Protein AF-A0A645J7H6-F1 (afdb_monomer_lite)

Organism: NCBI:t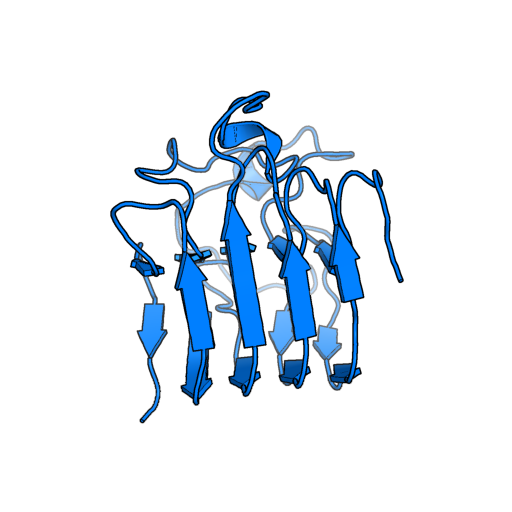xid1076179

Radius of gyration: 14.75 Å; chains: 1; bounding box: 38×29×41 Å

Structure (mmCIF, N/CA/C/O backbone):
data_AF-A0A645J7H6-F1
#
_entry.id   AF-A0A645J7H6-F1
#
loop_
_atom_site.group_PDB
_atom_site.id
_atom_site.type_symbol
_atom_site.label_atom_id
_atom_site.label_alt_id
_atom_site.label_comp_id
_atom_site.label_asym_id
_atom_site.label_entity_id
_atom_site.label_seq_id
_atom_site.pdbx_PDB_ins_code
_atom_site.Cartn_x
_atom_site.Cartn_y
_atom_site.Cartn_z
_atom_site.occupancy
_atom_site.B_iso_or_equiv
_atom_site.auth_seq_id
_atom_site.auth_comp_id
_atom_site.auth_asym_id
_atom_site.auth_atom_id
_atom_site.pdbx_PDB_model_num
ATOM 1 N N . MET A 1 1 ? -0.322 -15.063 13.432 1.00 87.56 1 MET A N 1
ATOM 2 C CA . MET A 1 1 ? -0.586 -13.737 14.026 1.00 87.56 1 MET A CA 1
ATOM 3 C C . MET A 1 1 ? 0.728 -12.983 14.064 1.00 87.56 1 MET A C 1
ATOM 5 O O . MET A 1 1 ? 1.710 -13.582 14.485 1.00 87.56 1 MET A O 1
ATOM 9 N N . PHE A 1 2 ? 0.749 -11.734 13.608 1.00 92.75 2 PHE A N 1
ATOM 10 C CA . PHE A 1 2 ? 1.904 -10.837 13.695 1.00 92.75 2 PHE A CA 1
ATOM 11 C C . PHE A 1 2 ? 1.580 -9.731 14.702 1.00 92.75 2 PHE A C 1
ATOM 13 O O . PHE A 1 2 ? 0.631 -8.990 14.477 1.00 92.75 2 PHE A O 1
ATOM 20 N N . ASP A 1 3 ? 2.318 -9.644 15.807 1.00 96.00 3 ASP A N 1
ATOM 21 C CA . ASP A 1 3 ? 2.073 -8.663 16.873 1.00 96.00 3 ASP A CA 1
ATOM 22 C C . ASP A 1 3 ? 3.353 -7.864 17.131 1.00 96.00 3 ASP A C 1
ATOM 24 O O . ASP A 1 3 ? 4.405 -8.450 17.393 1.00 96.00 3 ASP A O 1
ATOM 28 N N . GLY A 1 4 ? 3.278 -6.542 16.978 1.00 92.38 4 GLY A N 1
ATOM 29 C CA . GLY A 1 4 ? 4.393 -5.620 17.209 1.00 92.38 4 GLY A CA 1
ATOM 30 C C . GLY A 1 4 ? 5.527 -5.688 16.178 1.00 92.38 4 GLY A C 1
ATOM 31 O O . GLY A 1 4 ? 6.581 -5.097 16.398 1.00 92.38 4 GLY A O 1
ATOM 32 N N . THR A 1 5 ? 5.356 -6.406 15.062 1.00 93.88 5 THR A N 1
ATOM 33 C CA . THR A 1 5 ? 6.317 -6.364 13.944 1.00 93.88 5 THR A CA 1
ATOM 34 C C . THR A 1 5 ? 6.121 -5.090 13.127 1.00 93.88 5 THR A C 1
ATOM 36 O O . THR A 1 5 ? 5.014 -4.573 13.062 1.00 93.88 5 THR A O 1
ATOM 39 N N . ASP A 1 6 ? 7.129 -4.599 12.405 1.00 96.12 6 ASP A N 1
ATOM 40 C CA . ASP A 1 6 ? 6.919 -3.388 11.595 1.00 96.12 6 ASP A CA 1
ATOM 41 C C . ASP A 1 6 ? 5.821 -3.563 10.533 1.00 96.12 6 ASP A C 1
ATOM 43 O O . ASP A 1 6 ? 4.968 -2.696 10.350 1.00 96.12 6 ASP A O 1
ATOM 47 N N . ARG A 1 7 ? 5.870 -4.681 9.797 1.00 96.62 7 ARG A N 1
ATOM 48 C CA . ARG A 1 7 ? 4.975 -5.003 8.676 1.00 96.62 7 ARG A CA 1
ATOM 49 C C . ARG A 1 7 ? 4.566 -6.469 8.762 1.00 96.62 7 ARG A C 1
ATOM 51 O O . ARG A 1 7 ? 5.403 -7.306 9.102 1.00 96.62 7 ARG A O 1
ATOM 58 N N . GLY A 1 8 ? 3.301 -6.768 8.478 1.00 96.38 8 GLY A N 1
ATOM 59 C CA . GLY A 1 8 ? 2.778 -8.135 8.477 1.00 96.38 8 GLY A CA 1
ATOM 60 C C . GLY A 1 8 ? 3.022 -8.809 7.130 1.00 96.38 8 GLY A C 1
ATOM 61 O O . GLY A 1 8 ? 3.951 -9.600 6.977 1.00 96.38 8 GLY A O 1
ATOM 62 N N . ILE A 1 9 ? 2.225 -8.446 6.127 1.00 98.12 9 ILE A N 1
ATOM 63 C CA . ILE A 1 9 ? 2.422 -8.857 4.734 1.00 98.12 9 ILE A CA 1
ATOM 64 C C . ILE A 1 9 ? 3.254 -7.780 4.032 1.00 98.12 9 ILE A C 1
ATOM 66 O O . ILE A 1 9 ? 2.839 -6.623 3.932 1.00 98.12 9 ILE A O 1
ATOM 70 N N . ARG A 1 10 ? 4.443 -8.150 3.544 1.00 98.38 10 ARG A N 1
ATOM 71 C CA . ARG A 1 10 ? 5.379 -7.219 2.899 1.00 98.38 10 ARG A CA 1
ATOM 72 C C . ARG A 1 10 ? 5.950 -7.774 1.602 1.00 98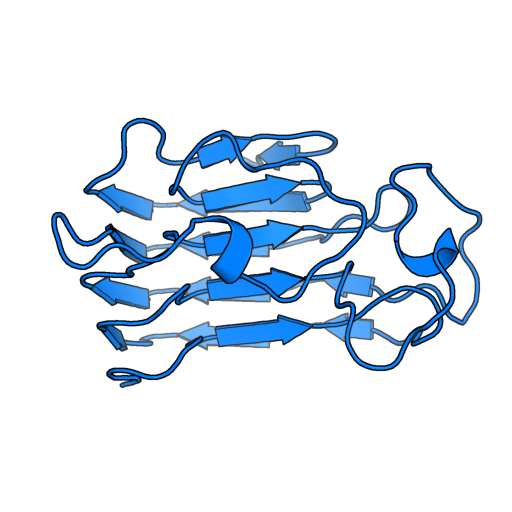.38 10 ARG A C 1
ATOM 74 O O . ARG A 1 10 ? 6.809 -8.653 1.623 1.00 98.38 10 ARG A O 1
ATOM 81 N N . ILE A 1 11 ? 5.534 -7.184 0.488 1.00 98.69 11 ILE A N 1
ATOM 82 C CA . ILE A 1 11 ? 6.069 -7.414 -0.854 1.00 98.69 11 ILE A CA 1
ATOM 83 C C . ILE A 1 11 ? 6.837 -6.161 -1.264 1.00 98.69 11 ILE A C 1
ATOM 85 O O . ILE A 1 11 ? 6.307 -5.053 -1.218 1.00 98.69 11 ILE A O 1
ATOM 89 N N . LYS A 1 12 ? 8.105 -6.323 -1.648 1.00 98.31 12 LYS A N 1
ATOM 90 C CA . LYS A 1 12 ? 8.981 -5.189 -1.955 1.00 98.31 12 LYS A CA 1
ATOM 91 C C . LYS A 1 12 ? 9.893 -5.456 -3.139 1.00 98.31 12 LYS A C 1
ATOM 93 O O . LYS A 1 12 ? 10.555 -6.491 -3.218 1.00 98.31 12 LYS A O 1
ATOM 98 N N . THR A 1 13 ? 9.982 -4.478 -4.022 1.00 98.56 13 THR A N 1
ATOM 99 C CA . THR A 1 13 ? 10.887 -4.456 -5.166 1.00 98.56 13 THR A CA 1
ATOM 100 C C . THR A 1 13 ? 11.169 -3.005 -5.565 1.00 98.56 13 THR A C 1
ATOM 102 O O . THR A 1 13 ? 10.748 -2.070 -4.886 1.00 98.56 13 THR A O 1
ATOM 105 N N . ARG A 1 14 ? 11.939 -2.820 -6.629 1.00 97.94 14 ARG A N 1
ATOM 106 C CA . ARG A 1 14 ? 12.175 -1.538 -7.298 1.00 97.94 14 ARG A CA 1
ATOM 107 C C . ARG A 1 14 ? 12.716 -1.795 -8.698 1.00 97.94 14 ARG A C 1
ATOM 109 O O . ARG A 1 14 ? 13.094 -2.932 -9.010 1.00 97.94 14 ARG A O 1
ATOM 116 N N . ARG A 1 15 ? 12.799 -0.743 -9.512 1.00 97.94 15 ARG A N 1
ATOM 117 C CA . ARG A 1 15 ? 13.569 -0.769 -10.762 1.00 97.94 15 ARG A CA 1
ATOM 118 C C . ARG A 1 15 ? 14.981 -1.333 -10.518 1.00 97.94 15 ARG A C 1
ATOM 120 O O . ARG A 1 15 ? 15.497 -1.355 -9.391 1.00 97.94 15 ARG A O 1
ATOM 127 N N . GLY A 1 16 ? 15.526 -1.970 -11.549 1.00 96.62 16 GLY A N 1
ATOM 128 C CA . GLY A 1 16 ? 16.810 -2.664 -11.478 1.00 96.62 16 GLY A CA 1
ATOM 129 C C . GLY A 1 16 ? 16.761 -4.086 -10.899 1.00 96.62 16 GLY A C 1
ATOM 130 O O . GLY A 1 16 ? 17.746 -4.807 -11.026 1.00 96.62 16 GLY A O 1
ATOM 131 N N . ARG A 1 17 ? 15.656 -4.536 -10.275 1.00 97.25 17 ARG A N 1
ATOM 132 C CA . ARG A 1 17 ? 15.544 -5.924 -9.758 1.00 97.25 17 ARG A CA 1
ATOM 133 C C . ARG A 1 17 ? 14.972 -6.916 -10.761 1.00 97.25 17 ARG A C 1
ATOM 135 O O . ARG A 1 17 ? 15.275 -8.101 -10.661 1.00 97.25 17 ARG A O 1
ATOM 142 N N . GLY A 1 18 ? 14.147 -6.439 -11.691 1.00 96.75 18 GLY A N 1
ATOM 143 C CA . GLY A 1 18 ? 13.376 -7.292 -12.588 1.00 96.75 18 GLY A CA 1
ATOM 144 C C . GLY A 1 18 ? 12.504 -8.301 -11.843 1.00 96.75 18 GLY A C 1
ATOM 145 O O . GLY A 1 18 ? 12.171 -8.135 -10.666 1.00 96.75 18 GLY A O 1
ATOM 146 N N . GLY A 1 19 ? 12.158 -9.368 -12.555 1.00 98.00 19 GLY A N 1
ATOM 147 C CA . GLY A 1 19 ? 11.390 -10.481 -12.015 1.00 98.00 19 GLY A CA 1
ATOM 148 C C . GLY A 1 19 ? 9.888 -10.216 -11.917 1.00 98.00 19 GLY A C 1
ATOM 149 O O . GLY A 1 19 ? 9.390 -9.101 -12.086 1.00 98.00 19 GLY A O 1
ATOM 150 N N . VAL A 1 20 ? 9.167 -11.301 -11.649 1.00 98.44 20 VAL A N 1
ATOM 151 C CA . VAL A 1 20 ? 7.711 -11.319 -11.514 1.00 98.44 20 VAL A CA 1
ATOM 152 C C . VAL A 1 20 ? 7.374 -11.858 -10.134 1.00 98.44 20 VAL A C 1
ATOM 154 O O . VAL A 1 20 ? 7.793 -12.959 -9.774 1.00 98.44 20 VAL A O 1
ATOM 157 N N . ILE A 1 21 ? 6.603 -11.094 -9.370 1.00 98.81 21 ILE A N 1
ATOM 158 C CA . ILE A 1 21 ? 6.008 -11.540 -8.112 1.00 98.81 21 ILE A CA 1
ATOM 159 C C . ILE A 1 21 ? 4.532 -11.774 -8.402 1.00 98.81 21 ILE A C 1
ATOM 161 O O . ILE A 1 21 ? 3.788 -10.821 -8.617 1.00 98.81 21 ILE A O 1
ATOM 165 N N . SER A 1 22 ? 4.111 -13.036 -8.456 1.00 98.75 22 SER A N 1
ATOM 166 C CA . SER A 1 22 ? 2.717 -13.345 -8.764 1.00 98.75 22 SER A CA 1
ATOM 167 C C . SER A 1 22 ? 2.204 -14.612 -8.112 1.00 98.75 22 SER A C 1
ATOM 169 O O . SER A 1 22 ? 2.993 -15.416 -7.616 1.00 98.75 22 SER A O 1
ATOM 171 N N . ASN A 1 23 ? 0.881 -14.790 -8.160 1.00 98.50 23 ASN A N 1
ATOM 172 C CA . ASN A 1 23 ? 0.175 -15.964 -7.646 1.00 98.50 23 ASN A CA 1
ATOM 173 C C . ASN A 1 23 ? 0.372 -16.147 -6.138 1.00 98.50 23 ASN A C 1
ATOM 175 O O . ASN A 1 23 ? 0.677 -17.244 -5.667 1.00 98.50 23 ASN A O 1
ATOM 179 N N . LEU A 1 24 ? 0.216 -15.058 -5.384 1.00 98.75 24 LEU A N 1
ATOM 180 C CA . LEU A 1 24 ? 0.277 -15.090 -3.926 1.00 98.75 24 LEU A CA 1
ATOM 181 C C . LEU A 1 24 ? -1.124 -14.944 -3.347 1.00 98.75 24 LEU A C 1
ATOM 183 O O . LEU A 1 24 ? -1.875 -14.047 -3.729 1.00 98.75 24 LEU A O 1
ATOM 187 N N . HIS A 1 25 ? -1.443 -15.803 -2.387 1.00 98.75 25 HIS A N 1
ATOM 188 C CA . HIS A 1 25 ? -2.703 -15.773 -1.662 1.00 98.75 25 HIS A CA 1
ATOM 189 C C . HIS A 1 25 ? -2.422 -15.761 -0.166 1.00 98.75 25 HIS A C 1
ATOM 191 O O . HIS A 1 25 ? -1.752 -16.649 0.359 1.00 98.75 25 HIS A O 1
ATOM 197 N N . PHE A 1 26 ? -2.918 -14.729 0.505 1.00 98.69 26 PHE A N 1
ATOM 198 C CA . PHE A 1 26 ? -2.848 -14.575 1.946 1.00 98.69 26 PHE A CA 1
ATOM 199 C C . PHE A 1 26 ? -4.266 -14.635 2.500 1.00 98.69 26 PHE A C 1
ATOM 201 O O . PHE A 1 26 ? -5.074 -13.751 2.224 1.00 98.69 26 PHE A O 1
ATOM 208 N N . ASP A 1 27 ? -4.546 -15.674 3.279 1.00 98.56 27 ASP A N 1
ATOM 209 C CA . ASP A 1 27 ? -5.844 -15.916 3.903 1.00 98.56 27 ASP A CA 1
ATOM 210 C C . ASP A 1 27 ? -5.694 -15.979 5.428 1.00 98.56 27 ASP A C 1
ATOM 212 O O . ASP A 1 27 ? -4.707 -16.497 5.960 1.00 98.56 27 ASP A O 1
ATOM 216 N N . SER A 1 28 ? -6.693 -15.451 6.136 1.00 98.12 28 SER A N 1
ATOM 217 C CA . SER A 1 28 ? -6.867 -15.610 7.581 1.00 98.12 28 SER A CA 1
ATOM 218 C C . SER A 1 28 ? -5.693 -15.066 8.409 1.00 98.12 28 SER A C 1
ATOM 220 O O . SER A 1 28 ? -5.337 -15.589 9.472 1.00 98.12 28 SER A O 1
ATOM 222 N N . VAL A 1 29 ? -5.087 -13.969 7.941 1.00 98.25 29 VAL A N 1
ATOM 223 C CA . VAL A 1 29 ? -3.962 -13.313 8.616 1.00 98.25 29 VAL A CA 1
ATOM 224 C C . VAL A 1 29 ? -4.464 -12.320 9.664 1.00 98.25 29 VAL A C 1
ATOM 226 O O . VAL A 1 29 ? -5.227 -11.402 9.371 1.00 98.25 29 VAL A O 1
ATOM 229 N N . ARG A 1 30 ? -3.980 -12.469 10.902 1.00 98.38 30 ARG A N 1
ATOM 230 C CA . ARG A 1 30 ? -4.208 -11.511 11.995 1.00 98.38 30 ARG A CA 1
ATOM 231 C C . ARG A 1 30 ? -2.942 -10.735 12.326 1.00 98.38 30 ARG A C 1
ATOM 233 O O . ARG A 1 30 ? -1.877 -11.341 12.480 1.00 98.38 30 ARG A O 1
ATOM 240 N N . MET A 1 31 ? -3.084 -9.426 12.449 1.00 98.44 31 MET A N 1
ATOM 241 C CA . MET A 1 31 ? -2.020 -8.442 12.612 1.00 98.44 31 MET A CA 1
ATOM 242 C C . MET A 1 31 ? -2.399 -7.462 13.723 1.00 98.44 31 MET A C 1
ATOM 244 O O . MET A 1 31 ? -3.573 -7.125 13.869 1.00 98.44 31 MET A O 1
ATOM 248 N N . ARG A 1 32 ? -1.428 -7.029 14.522 1.00 98.31 32 ARG A N 1
ATOM 249 C CA . ARG A 1 32 ? -1.648 -6.061 15.594 1.00 98.31 32 ARG A CA 1
ATOM 250 C C . ARG A 1 32 ? -0.404 -5.216 15.833 1.00 98.31 32 ARG A C 1
ATOM 252 O O . ARG A 1 32 ? 0.709 -5.738 15.782 1.00 98.31 32 ARG A O 1
ATOM 259 N N . ASN A 1 33 ? -0.595 -3.934 16.143 1.00 97.88 33 ASN A N 1
ATOM 260 C CA . ASN A 1 33 ? 0.476 -3.012 16.540 1.00 97.88 33 ASN A CA 1
ATOM 261 C C . ASN A 1 33 ? 1.605 -2.914 15.496 1.00 97.88 33 ASN A C 1
ATOM 263 O O . ASN A 1 33 ? 2.770 -2.726 15.845 1.00 97.88 33 ASN A O 1
ATOM 267 N N . ASN A 1 34 ? 1.278 -3.096 14.215 1.00 98.38 34 ASN A N 1
ATOM 268 C CA . ASN A 1 34 ? 2.238 -2.926 13.130 1.00 98.38 34 ASN A CA 1
ATOM 269 C C . ASN A 1 34 ? 2.423 -1.443 12.799 1.00 98.38 34 ASN A C 1
ATOM 271 O O . ASN A 1 34 ? 1.486 -0.665 12.952 1.00 98.38 34 ASN A O 1
ATOM 275 N N . LEU A 1 35 ? 3.567 -1.047 12.234 1.00 98.25 35 LEU A N 1
ATOM 276 C CA . LEU A 1 35 ? 3.660 0.271 11.592 1.00 98.25 35 LEU A CA 1
ATOM 277 C C . LEU A 1 35 ? 2.670 0.332 10.422 1.00 98.25 35 LEU A C 1
ATOM 279 O O . LEU A 1 35 ? 1.798 1.198 10.366 1.00 98.25 35 LEU A O 1
ATOM 283 N N . CYS A 1 36 ? 2.772 -0.643 9.517 1.00 98.50 36 CYS A N 1
ATOM 284 C CA . CYS A 1 36 ? 1.868 -0.803 8.385 1.00 98.50 36 CYS A CA 1
ATOM 285 C C . CYS A 1 36 ? 1.669 -2.301 8.092 1.00 98.50 36 CYS A C 1
ATOM 287 O O . CYS A 1 36 ? 2.622 -2.984 7.711 1.00 98.50 36 CYS A O 1
ATOM 289 N N . PRO A 1 37 ? 0.468 -2.863 8.290 1.00 98.50 37 PRO A N 1
ATOM 290 C CA . PRO A 1 37 ? 0.255 -4.310 8.289 1.00 98.50 37 PRO A CA 1
ATOM 291 C C . PRO A 1 37 ? 0.339 -4.932 6.888 1.00 98.50 37 PRO A C 1
ATOM 293 O O . PRO A 1 37 ? 0.817 -6.058 6.758 1.00 98.50 37 PRO A O 1
ATOM 296 N N . LEU A 1 38 ? -0.071 -4.207 5.843 1.00 98.75 38 LEU A N 1
ATOM 297 C CA . LEU A 1 38 ? -0.079 -4.667 4.454 1.00 98.75 38 LEU A CA 1
ATOM 298 C C . LEU A 1 38 ? 0.714 -3.704 3.570 1.00 98.75 38 LEU A C 1
ATOM 300 O O . LEU A 1 38 ? 0.364 -2.531 3.455 1.00 98.75 38 LEU A O 1
ATOM 304 N N . THR A 1 39 ? 1.761 -4.208 2.914 1.00 98.75 39 THR A N 1
ATOM 305 C CA . THR A 1 39 ? 2.633 -3.390 2.064 1.00 98.75 39 THR A CA 1
ATOM 306 C C . THR A 1 39 ? 3.004 -4.091 0.754 1.00 98.75 39 THR A C 1
ATOM 308 O O . THR A 1 39 ? 3.550 -5.195 0.764 1.00 98.75 39 THR A O 1
ATOM 311 N N . LEU A 1 40 ? 2.733 -3.435 -0.375 1.00 98.88 40 LEU A N 1
ATOM 312 C CA . LEU A 1 40 ? 3.232 -3.746 -1.715 1.00 98.88 40 LEU A CA 1
ATOM 313 C C . LEU A 1 40 ? 3.984 -2.502 -2.210 1.00 98.88 40 LEU A C 1
ATOM 315 O O . LEU A 1 40 ? 3.361 -1.493 -2.530 1.00 98.88 40 LEU A O 1
ATOM 319 N N . ASN A 1 41 ? 5.316 -2.546 -2.234 1.00 98.69 41 ASN A N 1
ATOM 320 C CA . ASN A 1 41 ? 6.152 -1.384 -2.546 1.00 98.69 41 ASN A CA 1
ATOM 321 C C . ASN A 1 41 ? 7.091 -1.649 -3.731 1.00 98.69 41 ASN A C 1
ATOM 323 O O . ASN A 1 41 ? 8.007 -2.466 -3.616 1.00 98.69 41 ASN A O 1
ATOM 327 N N . MET A 1 42 ? 6.908 -0.924 -4.839 1.00 98.75 42 MET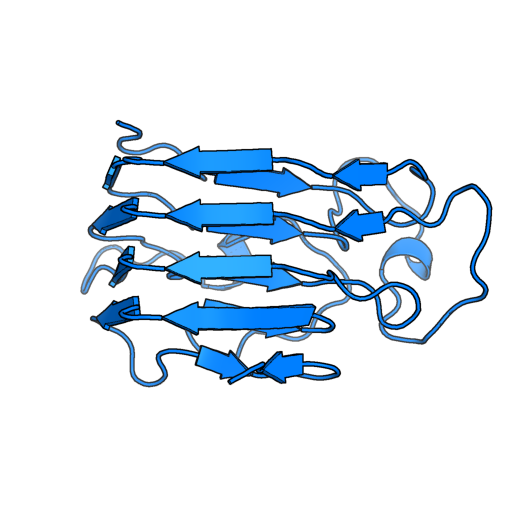 A N 1
ATOM 328 C CA . MET A 1 42 ? 7.832 -0.918 -5.986 1.00 98.75 42 MET A CA 1
ATOM 329 C C . MET A 1 42 ? 8.838 0.256 -5.976 1.00 98.75 42 MET A C 1
ATOM 331 O O . MET A 1 42 ? 9.578 0.431 -6.936 1.00 98.75 42 MET A O 1
ATOM 335 N N . TYR A 1 43 ? 8.904 1.028 -4.888 1.00 98.50 43 TYR A N 1
ATOM 336 C CA . TYR A 1 43 ? 9.845 2.132 -4.640 1.00 98.50 43 TYR A CA 1
ATOM 337 C C . TYR A 1 43 ? 10.781 1.830 -3.456 1.00 98.50 43 TYR A C 1
ATOM 339 O O . TYR A 1 43 ? 11.198 2.727 -2.727 1.00 98.50 43 TYR A O 1
ATOM 347 N N . TYR A 1 44 ? 11.093 0.556 -3.197 1.00 98.25 44 TYR A N 1
ATOM 348 C CA . TYR A 1 44 ? 11.870 0.165 -2.018 1.00 98.25 44 TYR A CA 1
ATOM 349 C C . TYR A 1 44 ? 13.312 0.690 -2.073 1.00 98.25 44 TYR A C 1
ATOM 351 O O . TYR A 1 44 ? 14.114 0.228 -2.889 1.00 98.25 44 TYR A O 1
ATOM 359 N N . ARG A 1 45 ? 13.661 1.613 -1.166 1.00 96.75 45 ARG A N 1
ATOM 360 C CA . ARG A 1 45 ? 14.919 2.375 -1.250 1.00 96.75 45 ARG A CA 1
ATOM 361 C C . ARG A 1 45 ? 16.171 1.588 -0.881 1.00 96.75 45 ARG A C 1
ATOM 363 O O . ARG A 1 45 ? 17.260 1.851 -1.383 1.00 96.75 45 ARG A O 1
ATOM 370 N N . CYS A 1 46 ? 16.050 0.604 0.011 1.00 94.94 46 CYS A N 1
ATOM 371 C CA . CYS A 1 46 ? 17.235 -0.048 0.565 1.00 94.94 46 CYS A CA 1
ATOM 372 C C . CYS A 1 46 ? 18.020 -0.809 -0.509 1.00 94.94 46 CYS A C 1
ATOM 374 O O . CYS A 1 46 ? 17.503 -1.718 -1.170 1.00 94.94 46 CYS A O 1
ATOM 376 N N . GLY A 1 47 ? 19.305 -0.471 -0.615 1.00 92.94 47 GLY A N 1
ATOM 377 C CA . GLY A 1 47 ? 20.229 -1.096 -1.555 1.00 92.94 47 GLY A CA 1
ATOM 378 C C . GLY A 1 47 ? 20.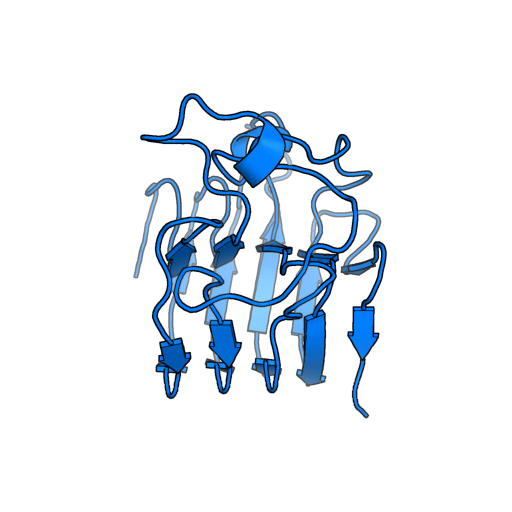189 -0.506 -2.965 1.00 92.94 47 GLY A C 1
ATOM 379 O O . GLY A 1 47 ? 20.636 -1.186 -3.884 1.00 92.94 47 GLY A O 1
ATOM 380 N N . SER A 1 48 ? 19.639 0.695 -3.168 1.00 93.81 48 SER A N 1
ATOM 381 C CA . SER A 1 48 ? 19.939 1.529 -4.343 1.00 93.81 48 SER A CA 1
ATOM 382 C C . SER A 1 48 ? 20.461 2.887 -3.912 1.00 93.81 48 SER A C 1
ATOM 384 O O . SER A 1 48 ? 20.006 3.438 -2.917 1.00 93.81 48 SER A O 1
ATOM 386 N N . LEU A 1 49 ? 21.420 3.407 -4.676 1.00 92.81 49 LEU A N 1
ATOM 387 C CA . LEU A 1 49 ? 21.881 4.796 -4.596 1.00 92.81 49 LEU A CA 1
ATOM 388 C C . LEU A 1 49 ? 21.465 5.601 -5.836 1.00 92.81 49 LEU A C 1
ATOM 390 O O . LEU A 1 49 ? 21.698 6.806 -5.889 1.00 92.81 49 LEU A O 1
ATOM 394 N N . ASP A 1 50 ? 20.880 4.932 -6.832 1.00 95.25 50 ASP A N 1
ATOM 395 C CA . ASP A 1 50 ? 20.404 5.563 -8.052 1.00 95.25 50 ASP A CA 1
ATOM 396 C C . ASP A 1 50 ? 19.014 6.156 -7.818 1.00 95.25 50 ASP A C 1
ATOM 398 O O . ASP A 1 50 ? 18.060 5.441 -7.511 1.00 95.25 50 ASP A O 1
ATOM 402 N N . ARG A 1 51 ? 18.902 7.479 -7.951 1.00 93.69 51 ARG A N 1
ATOM 403 C CA . ARG A 1 51 ? 17.629 8.189 -7.788 1.00 93.69 51 ARG A CA 1
ATOM 404 C C . ARG A 1 51 ? 16.660 7.911 -8.929 1.00 93.69 51 ARG A C 1
ATOM 406 O O . ARG A 1 51 ? 15.452 8.025 -8.725 1.00 93.69 51 ARG A O 1
ATOM 413 N N . GLU A 1 52 ? 17.162 7.511 -10.095 1.00 94.50 52 GLU A N 1
ATOM 414 C CA . GLU A 1 52 ? 16.322 7.198 -11.248 1.00 94.50 52 GLU A CA 1
ATOM 415 C C . GLU A 1 52 ? 15.441 5.968 -10.989 1.00 94.50 52 GLU A C 1
ATOM 417 O O . GLU A 1 52 ? 14.322 5.899 -11.504 1.00 94.50 52 GLU A O 1
ATOM 422 N N . ASP A 1 53 ? 15.865 5.057 -10.101 1.00 95.94 53 ASP A N 1
ATOM 423 C CA . ASP A 1 53 ? 15.042 3.922 -9.669 1.00 95.94 53 ASP A CA 1
ATOM 424 C C . ASP A 1 53 ? 13.710 4.371 -9.049 1.00 95.94 53 ASP A C 1
ATOM 426 O O . ASP A 1 53 ? 12.700 3.666 -9.151 1.00 95.94 53 ASP A O 1
ATOM 430 N N . PHE A 1 54 ? 13.696 5.564 -8.450 1.00 97.69 54 PHE A N 1
ATOM 431 C CA . PHE A 1 54 ? 12.588 6.120 -7.677 1.00 97.69 54 PHE A CA 1
ATOM 432 C C . PHE A 1 54 ? 11.856 7.257 -8.396 1.00 97.69 54 PHE A C 1
ATOM 434 O O . PHE A 1 54 ? 11.056 7.963 -7.784 1.00 97.69 54 PHE A O 1
ATOM 441 N N . SER A 1 55 ? 12.098 7.447 -9.695 1.00 96.94 55 SER A N 1
ATOM 442 C CA . SER A 1 55 ? 11.388 8.459 -10.475 1.00 96.94 55 SER A CA 1
ATOM 443 C C . SER A 1 55 ? 9.877 8.183 -10.514 1.00 96.94 55 SER A C 1
ATOM 445 O O . SER A 1 55 ? 9.431 7.037 -10.664 1.00 96.94 55 SER A O 1
ATOM 447 N N . LEU A 1 56 ? 9.079 9.246 -10.397 1.00 97.44 56 LEU A N 1
ATOM 448 C CA . LEU A 1 56 ? 7.628 9.205 -10.613 1.00 97.44 56 LEU A CA 1
ATOM 449 C C . LEU A 1 56 ? 7.258 9.214 -12.101 1.00 97.44 56 LEU A C 1
ATOM 451 O O . LEU A 1 56 ? 6.108 8.962 -12.448 1.00 97.44 56 LEU A O 1
ATOM 455 N N . GLU A 1 57 ? 8.215 9.492 -12.985 1.00 97.19 57 GLU A N 1
ATOM 456 C CA . GLU A 1 57 ? 7.981 9.465 -14.422 1.00 97.19 57 GLU A CA 1
ATOM 457 C C . GLU A 1 57 ? 7.907 8.029 -14.938 1.00 97.19 57 GLU A C 1
ATOM 459 O O . GLU A 1 57 ? 8.607 7.127 -14.463 1.00 97.19 57 GLU A O 1
ATOM 464 N N . LYS A 1 58 ? 7.072 7.833 -15.960 1.00 97.56 58 LYS A N 1
ATOM 465 C CA . LYS A 1 58 ? 6.995 6.578 -16.703 1.00 97.56 58 LYS A CA 1
ATOM 466 C C . LYS A 1 58 ? 8.312 6.326 -17.432 1.00 97.56 58 LYS A C 1
ATOM 468 O O . LYS A 1 58 ? 8.786 7.191 -18.166 1.00 97.56 58 LYS A O 1
ATOM 473 N N . ARG A 1 59 ? 8.878 5.131 -17.263 1.00 96.81 59 ARG A N 1
ATOM 474 C CA . ARG A 1 59 ? 10.116 4.710 -17.941 1.00 96.81 59 ARG A CA 1
ATOM 475 C C . ARG A 1 59 ? 9.859 3.610 -18.964 1.00 96.81 59 ARG A C 1
ATOM 477 O O . ARG A 1 59 ? 8.788 3.007 -19.006 1.00 96.81 59 ARG A O 1
ATOM 484 N N . GLU A 1 60 ? 10.847 3.378 -19.821 1.00 97.50 60 GLU A N 1
ATOM 485 C CA . GLU A 1 60 ? 10.834 2.232 -20.724 1.00 97.50 60 GLU A CA 1
ATOM 486 C C . GLU A 1 60 ? 10.857 0.930 -19.913 1.00 97.50 60 GLU A C 1
ATOM 488 O O . GLU A 1 60 ? 11.588 0.801 -18.928 1.00 97.50 60 GLU A O 1
ATOM 493 N N . ILE A 1 61 ? 10.038 -0.040 -20.320 1.00 98.06 61 ILE A N 1
ATOM 494 C CA . ILE A 1 61 ? 10.023 -1.362 -19.696 1.00 98.06 61 ILE A CA 1
ATOM 495 C C . ILE A 1 61 ? 11.240 -2.137 -20.195 1.00 98.06 61 ILE A C 1
ATOM 497 O O . ILE A 1 61 ? 11.405 -2.350 -21.393 1.00 98.06 61 ILE A O 1
ATOM 501 N N . THR A 1 62 ? 12.064 -2.607 -19.266 1.00 97.69 62 THR A N 1
ATOM 502 C CA . THR A 1 62 ? 13.262 -3.406 -19.548 1.00 97.69 62 THR A CA 1
ATOM 503 C C . THR A 1 62 ? 13.198 -4.744 -18.812 1.00 97.69 62 THR A C 1
ATOM 505 O O . THR A 1 62 ? 12.295 -4.992 -18.013 1.00 97.69 62 THR A O 1
ATOM 508 N N . SER A 1 63 ? 14.191 -5.614 -19.020 1.00 97.50 63 SER A N 1
ATOM 509 C CA . SER A 1 63 ? 14.311 -6.880 -18.278 1.00 97.50 63 SER A CA 1
ATOM 510 C C . SER A 1 63 ? 14.483 -6.696 -16.763 1.00 97.50 63 SER A C 1
ATOM 512 O O . SER A 1 63 ? 14.272 -7.641 -16.002 1.00 97.50 63 SER A O 1
ATOM 514 N N . THR A 1 64 ? 14.846 -5.492 -16.312 1.00 97.25 64 THR A N 1
ATOM 515 C CA . THR A 1 64 ? 15.010 -5.154 -14.895 1.00 97.25 64 THR A CA 1
ATOM 516 C C . THR A 1 64 ? 13.844 -4.336 -14.332 1.00 97.25 64 THR A C 1
ATOM 518 O O . THR A 1 64 ? 13.866 -3.974 -13.150 1.00 97.25 64 THR A O 1
ATOM 521 N N . THR A 1 65 ? 12.794 -4.097 -15.123 1.00 98.44 65 THR A N 1
ATOM 522 C CA . THR A 1 65 ? 11.514 -3.572 -14.635 1.00 98.44 65 THR A CA 1
ATOM 523 C C . THR A 1 65 ? 10.762 -4.703 -13.925 1.00 98.44 65 THR A C 1
ATOM 525 O O . THR A 1 65 ? 10.421 -5.700 -14.563 1.00 98.44 65 THR A O 1
ATOM 528 N N . PRO A 1 66 ? 10.534 -4.617 -12.602 1.00 98.56 66 PRO A N 1
ATOM 529 C CA . PRO A 1 66 ? 9.803 -5.654 -11.885 1.00 98.56 66 PRO A CA 1
ATOM 530 C C . PRO A 1 66 ? 8.300 -5.573 -12.171 1.00 98.56 66 PRO A C 1
ATOM 532 O O . PRO A 1 66 ? 7.783 -4.514 -12.520 1.00 98.56 66 PRO A O 1
ATOM 535 N N . SER A 1 67 ? 7.584 -6.666 -11.918 1.00 98.62 67 SER A N 1
ATOM 536 C CA . SER A 1 67 ? 6.116 -6.692 -11.940 1.00 98.62 67 SER A CA 1
ATOM 537 C C . SER A 1 67 ? 5.543 -7.398 -10.712 1.00 98.62 67 SER A C 1
ATOM 539 O O . SER A 1 67 ? 6.145 -8.331 -10.171 1.00 98.62 67 SER A O 1
ATOM 541 N N . ILE A 1 68 ? 4.376 -6.928 -10.267 1.00 98.88 68 ILE A N 1
ATOM 542 C CA . ILE A 1 68 ? 3.568 -7.552 -9.218 1.00 98.88 68 ILE A CA 1
ATOM 543 C C . ILE A 1 68 ? 2.171 -7.765 -9.798 1.00 98.88 68 ILE A C 1
ATOM 545 O O . ILE A 1 68 ? 1.541 -6.807 -10.245 1.00 98.88 68 ILE A O 1
ATOM 549 N N . GLU A 1 69 ? 1.688 -9.004 -9.802 1.00 98.75 69 GLU A N 1
ATOM 550 C CA . GLU A 1 69 ? 0.360 -9.322 -10.333 1.00 98.75 69 GLU A CA 1
ATOM 551 C C . GLU A 1 69 ? -0.292 -10.515 -9.628 1.00 98.75 69 GLU A C 1
ATOM 553 O O . GLU A 1 69 ? 0.405 -11.354 -9.064 1.00 98.75 69 GLU A O 1
ATOM 558 N N . ARG A 1 70 ? -1.622 -10.637 -9.691 1.00 98.75 70 ARG A N 1
ATOM 559 C CA . ARG A 1 70 ? -2.386 -11.783 -9.154 1.00 98.75 70 ARG A CA 1
ATOM 560 C C . ARG A 1 70 ? -2.090 -12.034 -7.674 1.00 98.75 70 ARG A C 1
ATOM 562 O O . ARG A 1 70 ? -1.550 -13.080 -7.292 1.00 98.75 70 ARG A O 1
ATOM 569 N N . ILE A 1 71 ? -2.419 -11.041 -6.853 1.00 98.88 71 ILE A N 1
ATOM 570 C CA . ILE A 1 71 ? -2.254 -11.083 -5.399 1.00 98.88 71 ILE A CA 1
ATOM 571 C C . ILE A 1 71 ? -3.638 -11.066 -4.757 1.00 98.88 71 ILE A C 1
ATOM 573 O O . ILE A 1 71 ? -4.434 -10.172 -5.028 1.00 98.88 71 ILE A O 1
ATOM 577 N N . VAL A 1 72 ? -3.914 -12.024 -3.877 1.00 98.88 72 VAL A N 1
ATOM 578 C CA . VAL A 1 72 ? -5.177 -12.094 -3.135 1.00 98.88 72 VAL A CA 1
ATOM 579 C C . VAL A 1 72 ? -4.899 -11.935 -1.646 1.00 98.88 72 VAL A C 1
ATOM 581 O O . VAL A 1 72 ? -4.117 -12.692 -1.071 1.00 98.88 72 VAL A O 1
ATOM 584 N N . ILE A 1 73 ? -5.554 -10.956 -1.028 1.00 98.81 73 ILE A N 1
ATOM 585 C CA . ILE A 1 73 ? -5.572 -10.715 0.414 1.00 98.81 73 ILE A CA 1
ATOM 586 C C . ILE A 1 73 ? -7.005 -10.934 0.892 1.00 98.81 73 ILE A C 1
ATOM 588 O O . ILE A 1 73 ? -7.894 -10.147 0.563 1.00 98.81 73 ILE A O 1
ATOM 592 N N . GLU A 1 74 ? -7.247 -11.991 1.663 1.00 98.69 74 GLU A N 1
ATOM 593 C CA . GLU A 1 74 ? -8.587 -12.307 2.150 1.00 98.69 74 GLU A CA 1
ATOM 594 C C . GLU A 1 74 ? -8.650 -12.627 3.638 1.00 98.69 74 GLU A C 1
ATOM 596 O O . GLU A 1 74 ? -7.686 -13.100 4.238 1.00 98.69 74 GLU A O 1
ATOM 601 N N . ASN A 1 75 ? -9.807 -12.347 4.242 1.00 98.69 75 ASN A N 1
ATOM 602 C CA . ASN A 1 75 ? -10.107 -12.663 5.642 1.00 98.69 75 ASN A CA 1
ATOM 603 C C . ASN A 1 75 ? -9.039 -12.130 6.621 1.00 98.69 75 ASN A C 1
ATOM 605 O O . ASN A 1 75 ? -8.755 -12.737 7.658 1.00 98.69 75 ASN A O 1
ATOM 609 N N . CYS A 1 76 ? -8.414 -10.998 6.286 1.00 98.25 76 CYS A N 1
ATOM 610 C CA . CYS A 1 76 ? -7.341 -10.416 7.082 1.00 98.25 76 CYS A CA 1
ATOM 611 C C . CYS A 1 76 ? -7.887 -9.396 8.082 1.00 98.25 76 CYS A C 1
ATOM 613 O O . CYS A 1 76 ? -8.742 -8.571 7.768 1.00 98.25 76 CYS A O 1
ATOM 615 N N . THR A 1 77 ? -7.359 -9.405 9.301 1.00 98.69 77 THR A N 1
ATOM 616 C CA . THR A 1 77 ? -7.669 -8.382 10.308 1.00 98.69 77 THR A CA 1
ATOM 617 C C . THR A 1 77 ? -6.380 -7.768 10.821 1.00 98.69 77 THR A C 1
ATOM 619 O O . THR A 1 77 ? -5.482 -8.493 11.247 1.00 98.69 77 THR A O 1
ATOM 622 N N . SER A 1 78 ? -6.296 -6.442 10.789 1.00 98.50 78 SER A N 1
ATOM 623 C CA . SER A 1 78 ? -5.246 -5.674 11.443 1.00 98.50 78 SER A CA 1
ATOM 624 C C . SER A 1 78 ? -5.837 -4.732 12.474 1.00 98.50 78 SER A C 1
ATOM 626 O O . SER A 1 78 ? -6.740 -3.955 12.158 1.00 98.50 78 SER A O 1
ATOM 628 N N . GLU A 1 79 ? -5.265 -4.751 13.668 1.00 98.56 79 GLU A N 1
ATOM 629 C CA . GLU A 1 79 ? -5.660 -3.896 14.779 1.00 98.56 79 GLU A CA 1
ATOM 630 C C . GLU A 1 79 ? -4.529 -2.937 15.168 1.00 98.56 79 GLU A C 1
ATOM 632 O O . GLU A 1 79 ? -3.373 -3.332 15.317 1.00 98.56 79 GLU A O 1
ATOM 637 N N . ASP A 1 80 ? -4.879 -1.670 15.356 1.00 98.31 80 ASP A N 1
ATOM 638 C CA . ASP A 1 80 ? -4.032 -0.637 15.949 1.00 98.31 80 ASP A CA 1
ATOM 639 C C . ASP A 1 80 ? -2.703 -0.413 15.206 1.00 98.31 80 ASP A C 1
ATOM 641 O O . ASP A 1 80 ? -1.643 -0.289 15.821 1.00 98.31 80 ASP A O 1
ATOM 645 N N . SER A 1 81 ? -2.732 -0.333 13.870 1.00 98.44 81 SER A N 1
ATOM 646 C CA . SER A 1 81 ? -1.533 0.052 13.117 1.00 98.44 81 SER A CA 1
ATOM 647 C C . SER A 1 81 ? -1.123 1.494 13.434 1.00 98.44 81 SER A C 1
ATOM 649 O O . SER A 1 81 ? -1.990 2.369 13.507 1.00 98.44 81 SER A O 1
ATOM 651 N N . THR A 1 82 ? 0.170 1.776 13.589 1.00 98.38 82 THR A N 1
ATOM 652 C CA . THR A 1 82 ? 0.648 3.066 14.120 1.00 98.38 82 THR A CA 1
ATOM 653 C C . THR A 1 82 ? 1.072 4.077 13.052 1.00 98.38 82 THR A C 1
ATOM 655 O O . THR A 1 82 ? 1.040 5.276 13.331 1.00 98.38 82 THR A O 1
ATOM 658 N N . SER A 1 83 ? 1.423 3.649 11.832 1.00 98.12 83 SER A N 1
ATOM 659 C CA . SER A 1 83 ? 1.708 4.548 10.698 1.00 98.12 83 SER A CA 1
ATOM 660 C C . SER A 1 83 ? 0.514 4.655 9.747 1.00 98.12 83 SER A C 1
ATOM 662 O O . SER A 1 83 ? -0.058 5.739 9.622 1.00 98.12 83 SER A O 1
ATOM 664 N N . SER A 1 84 ? 0.102 3.560 9.099 1.00 98.44 84 SER A N 1
ATOM 665 C CA . SER A 1 84 ? -1.038 3.543 8.163 1.00 98.44 84 SER A CA 1
ATOM 666 C C . SER A 1 84 ? -1.673 2.158 8.026 1.00 98.44 84 SER A C 1
ATOM 668 O O . SER A 1 84 ? -1.067 1.147 8.380 1.00 98.44 84 SER A O 1
ATOM 670 N N . ALA A 1 85 ? -2.890 2.111 7.480 1.00 98.62 85 ALA A N 1
ATOM 671 C CA . ALA A 1 85 ? -3.653 0.882 7.289 1.00 98.62 85 ALA A CA 1
ATOM 672 C C . ALA A 1 85 ? -3.051 -0.032 6.211 1.00 98.62 85 ALA A C 1
ATOM 674 O O . ALA A 1 85 ? -3.050 -1.249 6.385 1.00 98.62 85 ALA A O 1
ATOM 675 N N . ALA A 1 86 ? -2.544 0.528 5.109 1.00 98.75 86 ALA A N 1
ATOM 676 C CA . ALA A 1 86 ? -1.794 -0.211 4.095 1.00 98.75 86 ALA A CA 1
ATOM 677 C C . ALA A 1 86 ? -1.024 0.734 3.160 1.00 98.75 86 ALA A C 1
ATOM 679 O O . ALA A 1 86 ? -1.402 1.891 2.971 1.00 98.75 86 ALA A O 1
ATOM 680 N N . PHE A 1 87 ? 0.008 0.203 2.509 1.00 98.81 87 PHE A N 1
ATOM 681 C CA . PHE A 1 87 ? 0.815 0.910 1.517 1.00 98.81 87 PHE A CA 1
ATOM 682 C C . PHE A 1 87 ? 0.916 0.083 0.233 1.00 98.81 87 PHE A C 1
ATOM 684 O O . PHE A 1 87 ? 1.587 -0.947 0.219 1.00 98.81 87 PHE A O 1
ATOM 691 N N . ILE A 1 88 ? 0.257 0.501 -0.845 1.00 98.88 88 ILE A N 1
ATOM 692 C CA . ILE A 1 88 ? 0.208 -0.240 -2.112 1.00 98.88 88 ILE A CA 1
ATOM 693 C C . ILE A 1 88 ? 0.581 0.717 -3.244 1.00 98.88 88 ILE A C 1
ATOM 695 O O . ILE A 1 88 ? -0.215 1.552 -3.670 1.00 98.88 88 ILE A O 1
ATOM 699 N N . VAL A 1 89 ? 1.821 0.606 -3.712 1.00 98.88 89 VAL A N 1
ATOM 700 C CA . VAL A 1 89 ? 2.404 1.522 -4.695 1.00 98.88 89 VAL A CA 1
ATOM 701 C C . VAL A 1 89 ? 3.139 0.736 -5.777 1.00 98.88 89 VAL A C 1
ATOM 703 O O . VAL A 1 89 ? 4.177 0.114 -5.518 1.00 98.88 89 VAL A O 1
ATOM 706 N N . GLY A 1 90 ? 2.598 0.797 -6.994 1.00 98.81 90 GLY A N 1
ATOM 707 C CA . GLY A 1 90 ? 3.203 0.280 -8.218 1.00 98.81 90 GLY A CA 1
ATOM 708 C C . GLY A 1 90 ? 3.977 1.331 -9.018 1.00 98.81 90 GLY A C 1
ATOM 709 O O . GLY A 1 90 ? 3.974 2.519 -8.688 1.00 98.81 90 GLY A O 1
ATOM 710 N N . LEU A 1 91 ? 4.622 0.899 -10.104 1.00 98.81 91 LEU A N 1
ATOM 711 C CA . LEU A 1 91 ? 5.314 1.795 -11.039 1.00 98.81 91 LEU A CA 1
ATOM 712 C C . LEU A 1 91 ? 4.353 2.323 -12.119 1.00 98.81 91 LEU A C 1
ATOM 714 O O . LEU A 1 91 ? 3.476 1.578 -12.551 1.00 98.81 91 LEU A O 1
ATOM 718 N N . PRO A 1 92 ? 4.553 3.544 -12.642 1.00 98.56 92 PRO A N 1
ATOM 719 C CA . PRO A 1 92 ? 3.710 4.096 -13.707 1.00 98.56 92 PRO A CA 1
ATOM 720 C C . PRO A 1 92 ? 3.795 3.314 -15.033 1.00 98.56 92 PRO A C 1
ATOM 722 O O . PRO A 1 92 ? 2.823 3.257 -15.785 1.00 98.56 92 PRO A O 1
ATOM 725 N N . GLU A 1 93 ? 4.934 2.687 -15.351 1.00 98.50 93 GLU A N 1
ATOM 726 C CA . GLU A 1 93 ? 5.071 1.798 -16.517 1.00 98.50 93 GLU A CA 1
ATOM 727 C C . GLU A 1 93 ? 4.672 0.343 -16.261 1.00 98.50 93 GLU A C 1
ATOM 729 O O . GLU A 1 93 ? 4.445 -0.400 -17.213 1.00 98.50 93 GLU A O 1
ATOM 734 N N . SER A 1 94 ? 4.578 -0.067 -14.997 1.00 98.50 94 SER A N 1
ATOM 735 C CA . SER A 1 94 ? 4.173 -1.417 -14.610 1.00 98.50 94 SER A CA 1
ATOM 736 C C . SER A 1 94 ? 3.302 -1.364 -13.352 1.00 98.50 94 SER A C 1
ATOM 738 O O . SER A 1 94 ? 3.787 -1.719 -12.269 1.00 98.50 94 SER A O 1
ATOM 740 N N . PRO A 1 95 ? 2.033 -0.927 -13.482 1.00 98.81 95 PRO A N 1
ATOM 741 C CA . PRO A 1 95 ? 1.088 -0.940 -12.375 1.00 98.81 95 PRO A CA 1
ATOM 742 C C . PRO A 1 95 ? 0.964 -2.336 -11.760 1.00 98.81 95 PRO A C 1
ATOM 744 O O . PRO A 1 95 ? 1.107 -3.344 -12.458 1.00 98.81 95 PRO A O 1
ATOM 747 N N . ILE A 1 96 ? 0.678 -2.398 -10.459 1.00 98.94 96 ILE A N 1
ATOM 748 C CA . ILE A 1 96 ? 0.277 -3.651 -9.808 1.00 98.94 96 ILE A CA 1
ATOM 749 C C . ILE A 1 96 ? -1.049 -4.086 -10.444 1.00 98.94 96 ILE A C 1
ATOM 751 O O . ILE A 1 96 ? -1.954 -3.264 -10.546 1.00 98.94 96 ILE A O 1
ATOM 755 N N . ARG A 1 97 ? -1.174 -5.346 -10.873 1.00 98.75 97 ARG A N 1
ATOM 756 C CA . ARG A 1 97 ? -2.392 -5.853 -11.540 1.00 98.75 97 ARG A CA 1
ATOM 757 C C . ARG A 1 97 ? -3.059 -6.985 -10.780 1.00 98.75 97 ARG A C 1
ATOM 759 O O . ARG A 1 97 ? -2.385 -7.733 -10.073 1.00 98.75 97 ARG A O 1
ATOM 766 N N . ASP A 1 98 ? -4.364 -7.154 -10.975 1.00 98.50 98 ASP A N 1
ATOM 767 C CA . ASP A 1 98 ? -5.138 -8.245 -10.376 1.00 98.50 98 ASP A CA 1
ATOM 768 C C . ASP A 1 98 ? -4.922 -8.362 -8.850 1.00 98.50 98 ASP A C 1
ATOM 770 O O . ASP A 1 98 ? -4.705 -9.456 -8.316 1.00 98.50 98 ASP A O 1
ATOM 774 N N . LEU A 1 99 ? -4.918 -7.225 -8.141 1.00 98.88 99 LEU A N 1
ATOM 775 C CA . LEU A 1 99 ? -4.920 -7.212 -6.679 1.00 98.88 99 LEU A CA 1
ATOM 776 C C . LEU A 1 99 ? -6.358 -7.347 -6.171 1.00 98.88 99 LEU A C 1
ATOM 778 O O . LEU A 1 99 ? -7.208 -6.513 -6.460 1.00 98.88 99 LEU A O 1
ATOM 782 N N . VAL A 1 100 ? -6.629 -8.363 -5.362 1.00 98.88 100 VAL A N 1
ATOM 783 C CA . VAL A 1 100 ? -7.931 -8.553 -4.714 1.00 98.88 100 VAL A CA 1
ATOM 784 C C . VAL A 1 100 ? -7.760 -8.388 -3.214 1.00 98.88 100 VAL A C 1
ATOM 786 O O . VAL A 1 100 ? -6.960 -9.099 -2.603 1.00 98.88 100 VAL A O 1
ATOM 789 N N . ILE A 1 101 ? -8.525 -7.484 -2.605 1.00 98.81 101 ILE A N 1
ATOM 790 C CA . ILE A 1 101 ? -8.612 -7.354 -1.147 1.00 98.81 101 ILE A CA 1
ATOM 791 C C . ILE A 1 101 ? -10.062 -7.577 -0.740 1.00 98.81 101 ILE A C 1
ATOM 793 O O . ILE A 1 101 ? -10.928 -6.765 -1.066 1.00 98.81 101 ILE A O 1
ATOM 797 N N . ARG A 1 102 ? -10.340 -8.664 -0.015 1.00 98.69 102 ARG A N 1
ATOM 798 C CA . ARG A 1 102 ? -11.717 -9.005 0.355 1.00 98.69 102 ARG A CA 1
ATOM 799 C C . ARG A 1 102 ? -11.891 -9.491 1.783 1.00 98.69 102 ARG A C 1
ATOM 801 O O . ARG A 1 102 ? -11.046 -10.208 2.305 1.00 98.69 102 ARG A O 1
ATOM 808 N N . ASN A 1 103 ? -13.015 -9.149 2.405 1.00 98.75 103 ASN A N 1
ATOM 809 C CA . ASN A 1 103 ? -13.341 -9.541 3.781 1.00 98.75 103 ASN A CA 1
ATOM 810 C C . ASN A 1 103 ? -12.247 -9.138 4.785 1.00 98.75 103 ASN A C 1
ATOM 812 O O . ASN A 1 103 ? -11.855 -9.928 5.644 1.00 98.75 103 ASN A O 1
ATOM 816 N N . CYS A 1 104 ? -11.731 -7.915 4.659 1.00 98.81 104 CYS A N 1
ATOM 817 C CA . CYS A 1 104 ? -10.625 -7.429 5.480 1.00 98.81 104 CYS A CA 1
ATOM 818 C C . CYS A 1 104 ? -11.050 -6.274 6.394 1.00 98.81 104 CYS A C 1
ATOM 820 O O . CYS A 1 104 ? -11.872 -5.438 6.027 1.00 98.81 104 CYS A O 1
ATOM 822 N N . SER A 1 105 ? -10.448 -6.178 7.577 1.00 98.75 105 SER A N 1
ATOM 823 C CA . SER A 1 105 ? -10.642 -5.049 8.494 1.00 98.75 105 SER A CA 1
ATOM 824 C C . SER A 1 105 ? -9.296 -4.504 8.948 1.00 98.75 105 SER A C 1
ATOM 826 O O . SER A 1 105 ? -8.476 -5.249 9.476 1.00 98.75 105 SER A O 1
ATOM 828 N N . PHE A 1 106 ? -9.089 -3.201 8.796 1.00 98.81 106 PHE A N 1
ATOM 829 C CA . PHE A 1 106 ? -7.882 -2.497 9.214 1.00 98.81 106 PHE A CA 1
ATOM 830 C C . PHE A 1 106 ? -8.256 -1.374 10.181 1.00 98.81 106 PHE A C 1
ATOM 832 O O . PHE A 1 106 ? -9.127 -0.554 9.880 1.00 98.81 106 PHE A O 1
ATOM 839 N N . THR A 1 107 ? -7.606 -1.306 11.339 1.00 98.81 107 THR A N 1
ATOM 840 C CA . THR A 1 107 ? -7.738 -0.162 12.247 1.00 98.81 107 THR A CA 1
ATOM 841 C C . THR A 1 107 ? -6.395 0.519 12.457 1.00 98.81 107 THR A C 1
ATOM 843 O O . THR A 1 107 ? -5.368 -0.136 12.625 1.00 98.81 107 THR A O 1
ATOM 846 N N . VAL A 1 108 ? -6.418 1.849 12.447 1.00 98.69 108 VAL A N 1
ATOM 847 C CA . VAL A 1 108 ? -5.280 2.692 12.818 1.00 98.69 108 VAL A CA 1
ATOM 848 C C . VAL A 1 108 ? -5.436 3.106 14.279 1.00 98.69 108 VAL A C 1
ATOM 850 O O . VAL A 1 108 ? -6.538 3.449 14.724 1.00 98.69 108 VAL A O 1
ATOM 853 N N . ALA A 1 109 ? -4.338 3.046 15.031 1.00 98.25 109 ALA A N 1
ATOM 854 C CA . ALA A 1 109 ? -4.309 3.398 16.443 1.00 98.25 109 ALA A CA 1
ATOM 855 C C . ALA A 1 109 ? -4.723 4.865 16.660 1.00 98.25 109 ALA A C 1
ATOM 857 O O . ALA A 1 109 ? -4.434 5.741 15.851 1.00 98.25 109 ALA A O 1
ATOM 858 N N . LYS A 1 110 ? -5.386 5.161 17.783 1.00 96.88 110 LYS A N 1
ATOM 859 C CA . LYS A 1 110 ? -5.765 6.546 18.140 1.00 96.88 110 LYS A CA 1
ATOM 860 C C . LYS A 1 110 ? -4.639 7.321 18.826 1.00 96.88 110 LYS A C 1
ATOM 862 O O . LYS A 1 110 ? -4.642 8.547 18.831 1.00 96.88 110 LYS A O 1
ATOM 867 N N . THR A 1 111 ? -3.715 6.606 19.454 1.00 96.38 111 THR A N 1
ATOM 868 C CA . THR A 1 111 ? -2.572 7.134 20.205 1.00 96.38 111 THR A CA 1
ATOM 869 C C . THR A 1 111 ? -1.341 6.287 19.894 1.00 96.38 111 THR A C 1
ATOM 871 O O . THR A 1 111 ? -1.463 5.218 19.302 1.00 96.38 111 THR A O 1
ATOM 874 N N . GLY A 1 112 ? -0.146 6.767 20.255 1.00 95.50 112 GLY A N 1
ATOM 875 C CA . GLY A 1 112 ? 1.098 6.055 19.929 1.00 95.50 112 GLY A CA 1
ATOM 876 C C . GLY A 1 112 ? 1.392 6.019 18.427 1.00 95.50 112 GLY A C 1
ATOM 877 O O . GLY A 1 112 ? 2.018 5.082 17.942 1.00 95.50 112 GLY A O 1
ATOM 878 N N . LEU A 1 113 ? 0.906 7.022 17.690 1.00 97.88 113 LEU A N 1
ATOM 879 C CA . LEU A 1 113 ? 1.100 7.118 16.251 1.00 97.88 113 LEU A CA 1
ATOM 880 C C . LEU A 1 113 ? 2.572 7.349 15.911 1.00 97.88 113 LEU A C 1
ATOM 882 O O . LEU A 1 113 ? 3.243 8.207 16.482 1.00 97.88 113 LEU A O 1
ATOM 886 N N . THR A 1 114 ? 3.028 6.617 14.908 1.00 97.88 114 THR A N 1
ATOM 887 C CA . THR A 1 114 ? 4.305 6.820 14.232 1.00 97.88 114 THR A CA 1
ATOM 888 C C . THR A 1 114 ? 4.071 7.754 13.033 1.00 97.88 114 THR A C 1
ATOM 890 O O . THR A 1 114 ? 2.940 7.827 12.527 1.00 97.88 114 THR A O 1
ATOM 893 N N . PRO A 1 115 ? 5.078 8.513 12.563 1.00 97.00 115 PRO A N 1
ATOM 894 C CA . PRO A 1 115 ? 4.985 9.221 11.289 1.00 97.00 115 PRO A CA 1
ATOM 895 C C . PRO A 1 115 ? 4.473 8.320 10.152 1.00 97.00 115 PRO A C 1
ATOM 897 O O . PRO A 1 115 ? 4.684 7.104 10.140 1.00 97.00 115 PRO A O 1
ATOM 900 N N . VAL A 1 116 ? 3.685 8.897 9.246 1.00 96.38 116 VAL A N 1
ATOM 901 C CA . VAL A 1 116 ? 2.988 8.139 8.193 1.00 96.38 116 VAL A CA 1
ATOM 902 C C . VAL A 1 116 ? 3.947 7.666 7.093 1.00 96.38 116 VAL A C 1
ATOM 904 O O . VAL A 1 116 ? 3.736 6.611 6.497 1.00 96.38 116 VAL A O 1
ATOM 907 N N . ASP A 1 117 ? 5.034 8.392 6.868 1.00 95.19 117 ASP A N 1
ATOM 908 C CA . ASP A 1 117 ? 6.132 8.037 5.967 1.00 95.19 117 ASP A CA 1
ATOM 909 C C . ASP A 1 117 ? 6.913 6.794 6.434 1.00 95.19 117 ASP A C 1
ATOM 911 O O . ASP A 1 117 ? 7.449 6.069 5.603 1.00 95.19 117 ASP A O 1
ATOM 915 N N . GLU A 1 118 ? 6.856 6.435 7.720 1.00 96.50 118 GLU A N 1
ATOM 916 C CA . GLU A 1 118 ? 7.402 5.167 8.239 1.00 96.50 118 GLU A CA 1
ATOM 917 C C . GLU A 1 118 ? 6.607 3.917 7.800 1.00 96.50 118 GLU A C 1
ATOM 919 O O . GLU A 1 118 ? 7.010 2.779 8.069 1.00 96.50 118 GLU A O 1
ATOM 924 N N . SER A 1 119 ? 5.497 4.080 7.068 1.00 97.56 119 SER A N 1
ATOM 925 C CA . SER A 1 119 ? 4.716 2.952 6.532 1.00 97.56 119 SER A CA 1
ATOM 926 C C . SER A 1 119 ? 5.563 2.026 5.650 1.00 97.56 119 SER A C 1
ATOM 928 O O . SER A 1 119 ? 5.476 0.799 5.748 1.00 97.56 119 SER A O 1
ATOM 930 N N . GLU A 1 120 ? 6.474 2.579 4.849 1.00 97.44 120 GLU A N 1
ATOM 931 C CA . GLU A 1 120 ? 7.461 1.825 4.073 1.00 97.44 120 GLU A CA 1
ATOM 932 C C . GLU A 1 120 ? 8.759 2.623 3.914 1.00 97.44 120 GLU A C 1
ATOM 934 O O . GLU A 1 120 ? 8.788 3.842 3.933 1.00 97.44 120 GLU A O 1
ATOM 939 N N . MET A 1 121 ? 9.855 1.905 3.723 1.00 96.94 121 MET A N 1
ATOM 940 C CA . MET A 1 121 ? 11.152 2.429 3.330 1.00 96.94 121 MET A CA 1
ATOM 941 C C . MET A 1 121 ? 11.145 2.736 1.823 1.00 96.94 121 MET A C 1
ATOM 943 O O . MET A 1 121 ? 11.769 2.028 1.023 1.00 96.94 121 MET A O 1
ATOM 947 N N . TYR A 1 122 ? 10.428 3.787 1.435 1.00 97.12 122 TYR A N 1
ATOM 948 C CA . TYR A 1 122 ? 10.372 4.264 0.056 1.00 97.12 122 TYR A CA 1
ATOM 949 C C . TYR A 1 122 ? 11.228 5.517 -0.164 1.00 97.12 122 TYR A C 1
ATOM 951 O O . TYR A 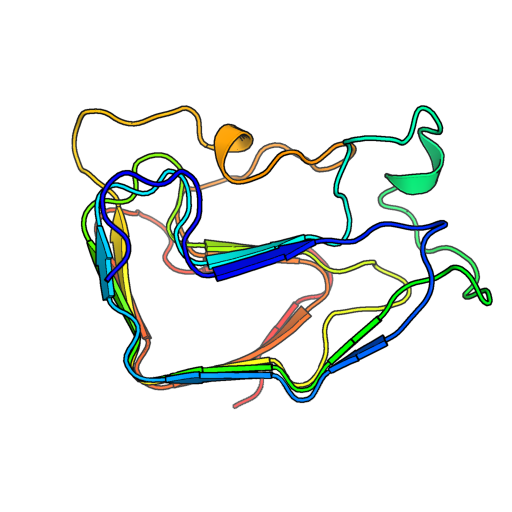1 122 ? 11.649 6.189 0.779 1.00 97.12 122 TYR A O 1
ATOM 959 N N . GLU A 1 123 ? 11.480 5.829 -1.430 1.00 97.38 123 GLU A N 1
ATOM 960 C CA . GLU A 1 123 ? 12.074 7.088 -1.878 1.00 97.38 123 GLU A CA 1
ATOM 961 C C . GLU A 1 123 ? 11.328 7.580 -3.129 1.00 97.38 123 GLU A C 1
ATOM 963 O O . GLU A 1 123 ? 10.663 6.792 -3.799 1.00 97.38 123 GLU A O 1
ATOM 968 N N . GLY A 1 124 ? 11.372 8.886 -3.406 1.00 95.69 124 GLY A N 1
ATOM 969 C CA . GLY A 1 124 ? 10.790 9.495 -4.612 1.00 95.69 124 GLY A CA 1
ATOM 970 C C . GLY A 1 124 ? 9.278 9.754 -4.593 1.00 95.69 124 GLY A C 1
ATOM 971 O O . GLY A 1 124 ? 8.786 10.489 -5.443 1.00 95.69 124 GLY A O 1
ATOM 972 N N . LEU A 1 125 ? 8.534 9.215 -3.623 1.00 96.69 125 LEU A N 1
ATOM 973 C CA . LEU A 1 125 ? 7.095 9.471 -3.489 1.00 96.69 125 LEU A CA 1
ATOM 974 C C . LEU A 1 125 ? 6.811 10.739 -2.677 1.00 96.69 125 LEU A C 1
ATOM 976 O O . LEU A 1 125 ? 7.520 11.049 -1.720 1.00 96.69 125 LEU A O 1
ATOM 980 N N . SER A 1 126 ? 5.710 11.410 -3.015 1.00 93.06 126 SER A N 1
ATOM 981 C CA . SER A 1 126 ? 5.127 12.486 -2.210 1.00 93.06 126 SER A CA 1
ATOM 982 C C . SER A 1 126 ? 4.739 12.012 -0.806 1.00 93.06 126 SER A C 1
ATOM 984 O O . SER A 1 126 ? 4.486 10.819 -0.578 1.00 93.06 126 SER A O 1
ATOM 986 N N . GLU A 1 127 ? 4.652 12.957 0.130 1.00 89.69 127 GLU A N 1
ATOM 987 C CA . GLU A 1 127 ? 4.060 12.694 1.440 1.00 89.69 127 GLU A CA 1
ATOM 988 C C . GLU A 1 127 ? 2.610 12.208 1.271 1.00 89.69 127 GLU A C 1
ATOM 990 O O . GLU A 1 127 ? 1.872 12.754 0.447 1.00 89.69 127 GLU A O 1
ATOM 995 N N . PRO A 1 128 ? 2.199 11.148 1.984 1.00 86.75 128 PRO A N 1
ATOM 996 C CA . PRO A 1 128 ? 0.838 10.642 1.895 1.00 86.75 128 PRO A CA 1
ATOM 997 C C . PRO A 1 128 ? -0.141 11.579 2.613 1.00 86.75 128 PRO A C 1
ATOM 999 O O . PRO A 1 128 ? 0.097 12.002 3.742 1.00 86.75 128 PRO A O 1
ATOM 1002 N N . GLU A 1 129 ? -1.292 11.828 1.991 1.00 89.50 129 GLU A N 1
ATOM 1003 C CA . GLU A 1 129 ? -2.338 12.728 2.509 1.00 89.50 129 GLU A CA 1
ATOM 1004 C C . GLU A 1 129 ? -3.168 12.120 3.657 1.00 89.50 129 GLU A C 1
ATOM 1006 O O . GLU A 1 129 ? -4.077 12.752 4.191 1.00 89.50 129 GLU A O 1
ATOM 1011 N N . GLY A 1 130 ? -2.881 10.879 4.060 1.00 95.94 130 GLY A N 1
ATOM 1012 C CA . GLY A 1 130 ? -3.618 10.205 5.120 1.00 95.94 130 GLY A CA 1
ATOM 1013 C C . GLY A 1 130 ? -3.037 8.855 5.523 1.00 95.94 130 GLY A C 1
ATOM 1014 O O . GLY A 1 130 ? -2.074 8.356 4.947 1.00 95.94 130 GLY A O 1
ATOM 1015 N N . ARG A 1 131 ? -3.660 8.251 6.539 1.00 98.25 131 ARG A N 1
ATOM 1016 C CA . ARG A 1 131 ? -3.242 6.973 7.148 1.00 98.25 131 ARG A CA 1
ATOM 1017 C C . ARG A 1 131 ? -4.078 5.774 6.688 1.00 98.25 131 ARG A C 1
ATOM 1019 O O . ARG A 1 131 ? -3.956 4.700 7.269 1.00 98.25 131 ARG A O 1
ATOM 1026 N N . GLY A 1 132 ? -4.958 5.959 5.704 1.00 98.50 132 GLY A N 1
ATOM 1027 C CA . GLY A 1 132 ? -5.763 4.885 5.122 1.00 98.50 132 GLY A CA 1
ATOM 1028 C C . GLY A 1 132 ? -4.931 3.901 4.296 1.00 98.50 132 GLY A C 1
ATOM 1029 O O . GLY A 1 132 ? -3.723 3.760 4.477 1.00 98.50 132 GLY A O 1
ATOM 1030 N N . ILE A 1 133 ? -5.588 3.200 3.379 1.00 98.69 133 ILE A N 1
ATOM 1031 C CA . ILE A 1 133 ? -4.931 2.357 2.379 1.00 98.69 133 ILE A CA 1
ATOM 1032 C C . ILE A 1 133 ? -4.414 3.281 1.275 1.00 98.69 133 ILE A C 1
ATOM 1034 O O . ILE A 1 133 ? -5.213 3.807 0.502 1.00 98.69 133 ILE A O 1
ATOM 1038 N N . ARG A 1 134 ? -3.097 3.498 1.206 1.00 98.62 134 ARG A N 1
ATOM 1039 C CA . ARG A 1 134 ? -2.468 4.261 0.117 1.00 98.62 134 ARG A CA 1
ATOM 1040 C C . ARG A 1 134 ? -2.441 3.423 -1.154 1.00 98.62 134 ARG A C 1
ATOM 1042 O O . ARG A 1 134 ? -1.943 2.299 -1.117 1.00 98.62 134 ARG A O 1
ATOM 1049 N N . LEU A 1 135 ? -2.943 3.982 -2.251 1.00 98.75 135 LEU A N 1
ATOM 1050 C CA . LEU A 1 135 ? -3.049 3.337 -3.557 1.00 98.75 135 LEU A CA 1
ATOM 1051 C C . LEU A 1 135 ? -2.401 4.222 -4.622 1.00 98.75 135 LEU A C 1
ATOM 1053 O O . LEU A 1 135 ? -2.790 5.376 -4.772 1.00 98.75 135 LEU A O 1
ATOM 1057 N N . ARG A 1 136 ? -1.456 3.675 -5.387 1.00 98.62 136 ARG A N 1
ATOM 1058 C CA . ARG A 1 136 ? -0.849 4.338 -6.550 1.00 98.62 136 ARG A CA 1
ATOM 1059 C C . ARG A 1 136 ? -0.434 3.306 -7.591 1.00 98.62 136 ARG A C 1
ATOM 1061 O O . ARG A 1 136 ? 0.177 2.303 -7.223 1.00 98.62 136 ARG A O 1
ATOM 1068 N N . ASN A 1 137 ? -0.705 3.575 -8.868 1.00 98.81 137 ASN A N 1
ATOM 1069 C CA . ASN A 1 137 ? -0.384 2.712 -10.009 1.00 98.81 137 ASN A CA 1
ATOM 1070 C C . ASN A 1 137 ? -0.775 1.256 -9.726 1.00 98.81 137 ASN A C 1
ATOM 1072 O O . ASN A 1 137 ? 0.070 0.355 -9.680 1.00 98.81 137 ASN A O 1
ATOM 1076 N N . VAL A 1 138 ? -2.053 1.043 -9.442 1.00 98.88 138 VAL A N 1
ATOM 1077 C CA . VAL A 1 138 ? -2.578 -0.257 -9.040 1.00 98.88 138 VAL A CA 1
ATOM 1078 C C . VAL A 1 138 ? -3.978 -0.449 -9.584 1.00 98.88 138 VAL A C 1
ATOM 1080 O O . VAL A 1 138 ? -4.848 0.402 -9.433 1.00 98.88 138 VAL A O 1
ATOM 1083 N N . GLU A 1 139 ? -4.185 -1.612 -10.169 1.00 98.81 139 GLU A N 1
ATOM 1084 C CA . GLU A 1 139 ? -5.476 -2.138 -10.551 1.00 98.81 139 GLU A CA 1
ATOM 1085 C C . GLU A 1 139 ? -5.914 -3.160 -9.492 1.00 98.81 139 GLU A C 1
ATOM 1087 O O . GLU A 1 139 ? -5.210 -4.143 -9.228 1.00 98.81 139 GLU A O 1
ATOM 1092 N N . LEU A 1 140 ? -7.051 -2.903 -8.841 1.00 98.62 140 LEU A N 1
ATOM 1093 C CA . LEU A 1 140 ? -7.524 -3.712 -7.719 1.00 98.62 140 LEU A CA 1
ATOM 1094 C C . LEU A 1 140 ? -9.046 -3.823 -7.624 1.00 98.62 140 LEU A C 1
ATOM 1096 O O . LEU A 1 140 ? -9.766 -2.905 -8.006 1.00 98.62 140 LEU A O 1
ATOM 1100 N N . SER A 1 141 ? -9.526 -4.907 -7.017 1.00 98.56 141 SER A N 1
ATOM 1101 C CA . SER A 1 141 ? -10.899 -5.035 -6.523 1.00 98.56 141 SER A CA 1
ATOM 1102 C C . SER A 1 141 ? -10.928 -5.081 -4.995 1.00 98.56 141 SER A C 1
ATOM 1104 O O . SER A 1 141 ? -10.044 -5.645 -4.338 1.00 98.56 141 SER A O 1
ATOM 1106 N N . VAL A 1 142 ? -11.952 -4.450 -4.422 1.00 97.88 142 VAL A N 1
ATOM 1107 C CA . VAL A 1 142 ? -12.129 -4.318 -2.974 1.00 97.88 142 VAL A CA 1
ATOM 1108 C C . VAL A 1 142 ? -13.545 -4.752 -2.611 1.00 97.88 142 VAL A C 1
ATOM 1110 O O . VAL A 1 142 ? -14.511 -4.114 -3.017 1.00 97.88 142 VAL A O 1
ATOM 1113 N N . GLU A 1 143 ? -13.678 -5.812 -1.817 1.00 98.38 143 GLU A N 1
ATOM 1114 C CA . GLU A 1 143 ? -14.979 -6.371 -1.425 1.00 98.38 143 GLU A CA 1
ATOM 1115 C C . GLU A 1 143 ? -15.060 -6.511 0.098 1.00 98.38 143 GLU A C 1
ATOM 1117 O O . GLU A 1 143 ? -14.243 -7.191 0.710 1.00 98.38 143 GLU A O 1
ATOM 1122 N N . ASN A 1 144 ? -16.051 -5.892 0.746 1.00 98.25 144 ASN A N 1
ATOM 1123 C CA . ASN A 1 144 ? -16.220 -5.987 2.204 1.00 98.25 144 ASN A CA 1
ATOM 1124 C C . ASN A 1 144 ? -14.923 -5.654 2.983 1.00 98.25 144 ASN A C 1
ATOM 1126 O O . ASN A 1 144 ? -14.458 -6.417 3.834 1.00 98.25 144 ASN A O 1
ATOM 1130 N N . VAL A 1 145 ? -14.309 -4.513 2.656 1.00 98.56 145 VAL A N 1
ATOM 1131 C CA . VAL A 1 1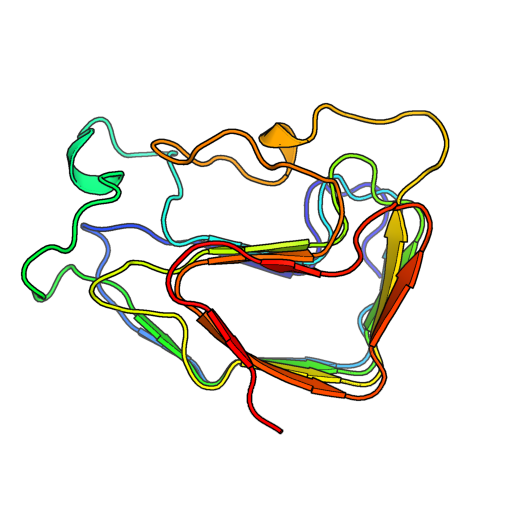45 ? -13.121 -4.003 3.353 1.00 98.56 145 VAL A CA 1
ATOM 1132 C C . VAL A 1 145 ? -13.497 -2.817 4.229 1.00 98.56 145 VAL A C 1
ATOM 1134 O O . VAL A 1 145 ? -14.121 -1.862 3.771 1.00 98.56 145 VAL A O 1
ATOM 1137 N N . GLN A 1 146 ? -13.104 -2.870 5.499 1.00 98.56 146 GLN A N 1
ATOM 1138 C CA . GLN A 1 146 ? -13.322 -1.797 6.466 1.00 98.56 146 GLN A CA 1
ATOM 1139 C C . GLN A 1 146 ? -11.989 -1.180 6.877 1.00 98.56 146 GLN A C 1
ATOM 1141 O O . GLN A 1 146 ? -11.057 -1.895 7.239 1.00 98.56 146 GLN A O 1
ATOM 1146 N N . VAL A 1 147 ? -11.922 0.150 6.890 1.00 98.69 147 VAL A N 1
ATOM 1147 C CA . VAL A 1 147 ? -10.787 0.901 7.439 1.00 98.69 147 VAL A CA 1
ATOM 1148 C C . VAL A 1 147 ? -11.324 1.863 8.493 1.00 98.69 147 VAL A C 1
ATOM 1150 O O . VAL A 1 147 ? -12.243 2.632 8.217 1.00 98.69 147 VAL A O 1
ATOM 1153 N N . LYS A 1 148 ? -10.805 1.790 9.721 1.00 98.62 148 LYS A N 1
ATOM 1154 C CA . LYS A 1 148 ? -11.276 2.585 10.870 1.00 98.62 148 LYS A CA 1
ATOM 1155 C C . LYS A 1 148 ? -10.124 3.350 11.514 1.00 98.62 148 LYS A C 1
ATOM 1157 O O . LYS A 1 148 ? -8.975 2.927 11.449 1.00 98.62 148 LYS A O 1
ATOM 1162 N N . GLY A 1 149 ? -10.453 4.451 12.191 1.00 97.44 149 GLY A N 1
ATOM 1163 C CA . GLY A 1 149 ? -9.454 5.308 12.846 1.00 97.44 149 GLY A CA 1
ATOM 1164 C C . GLY A 1 149 ? -8.747 6.275 11.893 1.00 97.44 149 GLY A C 1
ATOM 1165 O O . GLY A 1 149 ? -7.711 6.824 12.247 1.00 97.44 149 GLY A O 1
ATOM 1166 N N . VAL A 1 150 ? -9.302 6.484 10.696 1.00 97.94 150 VAL A N 1
ATOM 1167 C CA . VAL A 1 150 ? -8.788 7.399 9.668 1.00 97.94 150 VAL A CA 1
ATOM 1168 C C . VAL A 1 150 ? -9.931 8.226 9.088 1.00 97.94 150 VAL A C 1
ATOM 1170 O O . VAL A 1 150 ? -11.076 7.777 9.106 1.00 97.94 150 VAL A O 1
ATOM 1173 N N . GLU A 1 151 ? -9.618 9.410 8.563 1.00 96.25 151 GLU A N 1
ATOM 1174 C CA . GLU A 1 151 ? -10.587 10.254 7.847 1.00 96.25 151 GLU A CA 1
ATOM 1175 C C . GLU A 1 151 ? -10.914 9.677 6.463 1.00 96.25 151 GLU A C 1
ATOM 1177 O O . GLU A 1 151 ? -12.079 9.561 6.090 1.00 96.25 151 GLU A O 1
ATOM 1182 N N . THR A 1 152 ? -9.880 9.231 5.745 1.00 97.25 152 THR A N 1
ATOM 1183 C CA . THR A 1 152 ? -9.988 8.682 4.390 1.00 97.25 152 THR A CA 1
ATOM 1184 C C . THR A 1 152 ? -9.573 7.215 4.387 1.00 97.25 152 THR A C 1
ATOM 1186 O O . THR A 1 152 ? -8.421 6.888 4.674 1.00 97.25 152 THR A O 1
ATOM 1189 N N . ALA A 1 153 ? -10.510 6.318 4.063 1.00 97.81 153 ALA A N 1
ATOM 1190 C CA . ALA A 1 153 ? -10.266 4.874 4.044 1.00 97.81 153 ALA A CA 1
ATOM 1191 C C . ALA A 1 153 ? -9.313 4.448 2.914 1.00 97.81 153 ALA A C 1
ATOM 1193 O O . ALA A 1 153 ? -8.383 3.681 3.161 1.00 97.81 153 ALA A O 1
ATOM 1194 N N . LEU A 1 154 ? -9.531 4.961 1.700 1.00 97.94 154 LEU A N 1
ATOM 1195 C CA . LEU A 1 154 ? -8.685 4.736 0.526 1.00 97.94 154 LEU A CA 1
ATOM 1196 C C . LEU A 1 154 ? -8.037 6.063 0.123 1.00 97.94 154 LEU A C 1
ATOM 1198 O O . LEU A 1 154 ? -8.726 6.972 -0.333 1.00 97.94 154 LEU A O 1
ATOM 1202 N N . VAL A 1 155 ? -6.725 6.177 0.303 1.00 97.75 155 VAL A N 1
ATOM 1203 C CA . VAL A 1 155 ? -5.934 7.332 -0.139 1.00 97.75 155 VAL A CA 1
ATOM 1204 C C . VAL A 1 155 ? -5.506 7.051 -1.578 1.00 97.75 155 VAL A C 1
ATOM 1206 O O . VAL A 1 155 ? -4.521 6.350 -1.816 1.00 97.75 155 VAL A O 1
ATOM 1209 N N . VAL A 1 156 ? -6.324 7.511 -2.523 1.00 97.44 156 VAL A N 1
ATOM 1210 C CA . VAL A 1 156 ? -6.181 7.249 -3.962 1.00 97.44 156 VAL A CA 1
ATOM 1211 C C . VAL A 1 156 ? -5.259 8.291 -4.593 1.00 97.44 156 VAL A C 1
ATOM 1213 O O . VAL A 1 156 ? -5.563 9.479 -4.563 1.00 97.44 156 VAL A O 1
ATOM 1216 N N . GLU A 1 157 ? -4.154 7.836 -5.180 1.00 97.31 157 GLU A N 1
ATOM 1217 C CA . GLU A 1 157 ? -3.201 8.653 -5.938 1.00 97.31 157 GLU A CA 1
ATOM 1218 C C . GLU A 1 157 ? -3.250 8.297 -7.441 1.00 97.31 157 GLU A C 1
ATOM 1220 O O . GLU A 1 157 ? -4.215 7.711 -7.938 1.00 97.31 157 GLU A O 1
ATOM 1225 N N . ASP A 1 158 ? -2.204 8.661 -8.184 1.00 97.12 158 ASP A N 1
ATOM 1226 C CA . ASP A 1 158 ? -2.104 8.465 -9.632 1.00 97.12 158 ASP A CA 1
ATOM 1227 C C . ASP A 1 158 ? -2.246 6.993 -10.053 1.00 97.12 158 ASP A C 1
ATOM 1229 O O . ASP A 1 158 ? -1.711 6.094 -9.402 1.00 97.12 158 ASP A O 1
ATOM 1233 N N . GLY A 1 159 ? -2.908 6.747 -11.189 1.00 97.69 159 GLY A N 1
ATOM 1234 C CA . GLY A 1 159 ? -2.915 5.436 -11.850 1.00 97.69 159 GLY A CA 1
ATOM 1235 C C . GLY A 1 159 ? -3.655 4.328 -11.092 1.00 97.69 159 GLY A C 1
ATOM 1236 O O . GLY A 1 159 ? -3.303 3.158 -11.230 1.00 97.69 159 GLY A O 1
ATOM 1237 N N . VAL A 1 160 ? -4.633 4.677 -10.254 1.00 98.44 160 VAL A N 1
ATOM 1238 C CA . VAL A 1 160 ? -5.464 3.697 -9.540 1.00 98.44 160 VAL A CA 1
ATOM 1239 C C . VAL A 1 160 ? -6.688 3.318 -10.371 1.00 98.44 160 VAL A C 1
ATOM 1241 O O . VAL A 1 160 ? -7.478 4.176 -10.762 1.00 98.44 160 VAL A O 1
ATOM 1244 N N . GLU A 1 161 ? -6.881 2.019 -10.576 1.00 98.44 161 GLU A N 1
ATOM 1245 C CA . GLU A 1 161 ? -8.026 1.437 -11.274 1.00 98.44 161 GLU A CA 1
ATOM 1246 C C . GLU A 1 161 ? -8.799 0.509 -10.323 1.00 98.44 161 GLU A C 1
ATOM 1248 O O . GLU A 1 161 ? -8.400 -0.627 -10.067 1.00 98.44 161 GLU A O 1
ATOM 1253 N N . LEU A 1 162 ? -9.917 0.998 -9.778 1.00 96.44 162 LEU A N 1
ATOM 1254 C CA . LEU A 1 162 ? -10.824 0.202 -8.946 1.00 96.44 162 LEU A CA 1
ATOM 1255 C C . LEU A 1 162 ? -11.800 -0.584 -9.828 1.00 96.44 162 LEU A C 1
ATOM 1257 O O . LEU A 1 162 ? -12.665 -0.002 -10.485 1.00 96.44 162 LEU A O 1
ATOM 1261 N N . LYS A 1 163 ? -11.670 -1.911 -9.820 1.00 93.25 163 LYS A N 1
ATOM 1262 C CA . LYS A 1 163 ? -12.585 -2.840 -10.487 1.00 93.25 163 LYS A CA 1
ATOM 1263 C C . LYS A 1 163 ? -13.807 -3.112 -9.605 1.00 93.25 163 LYS A C 1
ATOM 1265 O O . LYS A 1 163 ? -13.672 -3.314 -8.397 1.00 93.25 163 LYS A O 1
ATOM 1270 N N . SER A 1 164 ? -14.979 -3.095 -10.241 1.00 76.94 164 SER A N 1
ATOM 1271 C CA . SER A 1 164 ? -16.287 -3.437 -9.661 1.00 76.94 164 SER A CA 1
ATOM 1272 C C . SER A 1 164 ? -16.454 -4.929 -9.424 1.00 76.94 164 SER A C 1
ATOM 1274 O O . SER A 1 164 ? -16.034 -5.686 -10.330 1.00 76.94 164 SER A O 1
#

Secondary structure (DSSP, 8-state):
-EES-S-SEEEE--TT---EEEEEEEES-EEES-S-SEEEES-B-TT---GGGG-SS-----TT--EEEEEEEES-EEEEESS-SEEEE--SSS-EEEEEEEEEEEEE-SSSPPPGGGGS-B-SPPPPS-SSEEEESEEEEEEEEEEESSS-SEEE-TTEEEE-

InterPro domains:
  IPR000743 Glycoside hydrolase, family 28 [PF00295] (3-107)
  IPR011050 Pectin lyase fold/virulence factor [SSF51126] (2-111)
  IPR012334 Pectin lyase fold [G3DSA:2.160.20.10] (1-114)

pLDDT: mean 97.35, std 2.59, range [76.94, 98.94]

Foldseek 3Di:
DAEQEQEAAEAEAWFQQAEEAADEEDEQAEAEQYLEHAEHYHQAPPPDPDCVRQALDADDDDNRQYEAEHYEAYLYEYYAHQQAHYYAEDHLNHAYYNYEYENYEGEHHLPPHDHNVSNHNGPNDDRQPWRAHEDYRYEYEYYNYYYYPIPDNYRYDYNYHYDD

Sequence (164 aa):
MFDGTDRGIRIKTRRGRGGVISNLHFDSVRMRNNLCPLTLNMYYRCGSLDREDFSLEKREITSTTPSIERIVIENCTSEDSTSSAAFIVGLPESPIRDLVIRNCSFTVAKTGLTPVDESEMYEGLSEPEGRGIRLRNVELSVENVQVKGVETALVVEDGVELKS